Protein AF-A0A843EMY4-F1 (afdb_monomer)

Solvent-accessible surface area (backbone atoms only — not comparable to full-atom values): 9577 Å² total; per-residue (Å²): 132,88,88,88,86,88,85,88,85,87,84,77,90,81,89,80,61,98,86,68,81,65,76,60,93,77,76,73,59,67,58,57,76,65,82,59,94,88,50,102,66,87,53,85,66,68,85,71,78,90,85,83,92,75,88,92,77,81,69,99,80,71,66,97,81,70,63,57,33,25,28,23,69,86,38,33,73,86,82,30,78,23,41,86,92,38,16,14,32,38,68,64,57,45,58,74,76,45,59,74,70,15,36,39,40,35,43,63,38,70,40,77,40,64,70,37,75,74,96,60,53,70,46,81,47,59,38,85,99,42,44,43,82,38,40,84,89,53,97,52,42,72,96

Radius of gyration: 26.84 Å; Cα contacts (8 Å, |Δi|>4): 207; chains: 1; bounding box: 51×47×87 Å

Secondary structure (DSSP, 8-state):
-----------PPPP--TT-----SSSS----EE--TT----EE---------S-S---TTS-TT--EEEE-TT--TTT--SSSSS-BSSHHHHHHTPPTTEEEEE-SEEEE--SB---S-EEEEE-TTTEEEE-TT-S-SB-

Nearest PDB structures (foldseek):
  3vsv-assembly1_C  TM=8.230E-01  e=2.235E-02  Thermoanaerobacterium saccharolyticum JW/SL-YS485
  5olq-assembly3_C  TM=7.218E-01  e=1.425E-01  Bacteroides thetaiotaomicron

pLDDT: mean 70.63, std 26.77, range [25.36, 98.62]

Structure (mmCIF, N/CA/C/O backbone):
data_AF-A0A843EMY4-F1
#
_entry.id   AF-A0A843EMY4-F1
#
loop_
_atom_site.group_PDB
_atom_site.id
_atom_site.type_symbol
_atom_site.label_atom_id
_atom_site.label_alt_id
_atom_site.label_comp_id
_atom_site.label_asym_id
_atom_site.label_entity_id
_atom_site.label_seq_id
_atom_site.pdbx_PDB_ins_code
_atom_site.Cartn_x
_atom_site.Cartn_y
_atom_site.Cartn_z
_atom_site.occupancy
_atom_site.B_iso_or_equiv
_atom_site.auth_seq_id
_atom_site.auth_comp_id
_atom_site.auth_asym_id
_atom_site.auth_atom_id
_atom_site.pdbx_PDB_model_num
ATOM 1 N N . MET A 1 1 ? -4.732 14.729 72.126 1.00 36.22 1 MET A N 1
ATOM 2 C CA . MET A 1 1 ? -4.768 13.474 71.345 1.00 36.22 1 MET A CA 1
ATOM 3 C C . MET A 1 1 ? -5.454 13.811 70.024 1.00 36.22 1 MET A C 1
ATOM 5 O O . MET A 1 1 ? -6.465 14.492 70.095 1.00 36.22 1 MET A O 1
ATOM 9 N N . CYS A 1 2 ? -4.814 13.499 68.887 1.00 36.34 2 CYS A N 1
ATOM 10 C CA . CYS A 1 2 ? -5.079 13.965 67.503 1.00 36.34 2 CYS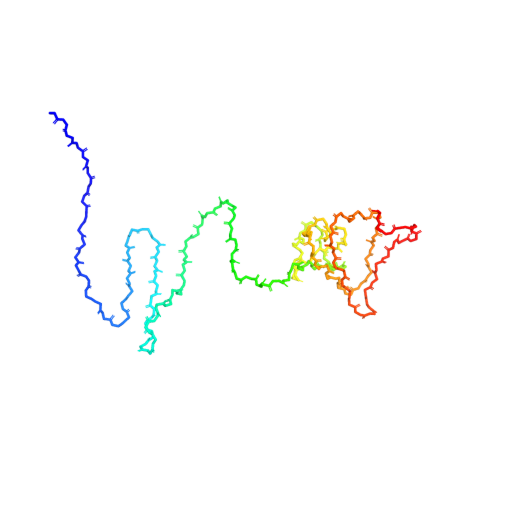 A CA 1
ATOM 11 C C . CYS A 1 2 ? -6.570 13.913 67.076 1.00 36.34 2 CYS A C 1
ATOM 13 O O . CYS A 1 2 ? -7.328 13.141 67.646 1.00 36.34 2 CYS A O 1
ATOM 15 N N . ILE A 1 3 ? -7.058 14.667 66.082 1.00 30.89 3 ILE A N 1
ATOM 16 C CA . ILE A 1 3 ? -6.629 14.673 64.666 1.00 30.89 3 ILE A CA 1
ATOM 17 C C . ILE A 1 3 ? -6.965 16.022 63.990 1.00 30.89 3 ILE A C 1
ATOM 19 O O . ILE A 1 3 ? -7.969 16.654 64.302 1.00 30.89 3 ILE A O 1
ATOM 23 N N . VAL A 1 4 ? -6.103 16.426 63.052 1.00 31.19 4 VAL A N 1
ATOM 24 C CA . VAL A 1 4 ? -6.238 17.553 62.110 1.00 31.19 4 VAL A CA 1
ATOM 25 C C . VAL A 1 4 ? -6.599 16.981 60.728 1.00 31.19 4 VAL A C 1
ATOM 27 O O . VAL A 1 4 ? -6.010 15.963 60.386 1.00 31.19 4 VAL A O 1
ATOM 30 N N . PHE A 1 5 ? -7.484 17.614 59.940 1.00 29.12 5 PHE A N 1
ATOM 31 C CA . PHE A 1 5 ? -7.260 17.927 58.508 1.00 29.12 5 PHE A CA 1
ATOM 32 C C . PHE A 1 5 ? -8.282 18.971 57.979 1.00 29.12 5 PHE A C 1
ATOM 34 O O . PHE A 1 5 ? -9.481 18.879 58.219 1.00 29.12 5 PHE A O 1
ATOM 41 N N . SER A 1 6 ? -7.719 19.989 57.322 1.00 33.41 6 SER A N 1
ATOM 42 C CA . SER A 1 6 ? -8.214 21.135 56.521 1.00 33.41 6 SER A CA 1
ATOM 43 C C . SER A 1 6 ? -9.058 20.738 55.288 1.00 33.41 6 SER A C 1
ATOM 45 O O . SER A 1 6 ? -8.952 19.590 54.886 1.00 33.41 6 SER A O 1
ATOM 47 N N . LEU A 1 7 ? -9.838 21.562 54.560 1.00 25.36 7 LEU A N 1
ATOM 48 C CA . LEU A 1 7 ? -10.038 23.020 54.392 1.00 25.36 7 LEU A CA 1
ATOM 49 C C . LEU A 1 7 ? -11.466 23.270 53.814 1.00 25.36 7 LEU A C 1
ATOM 51 O O . LEU A 1 7 ? -12.099 22.347 53.313 1.00 25.36 7 LEU A O 1
ATOM 55 N N . LEU A 1 8 ? -11.947 24.517 53.917 1.00 38.38 8 LEU A N 1
ATOM 56 C CA . LEU A 1 8 ? -13.274 25.037 53.529 1.00 38.38 8 LEU A CA 1
ATOM 57 C C . LEU A 1 8 ? -13.469 25.196 52.008 1.00 38.38 8 LEU A C 1
ATOM 59 O O . LEU A 1 8 ? -12.548 25.681 51.361 1.00 38.38 8 LEU A O 1
ATOM 63 N N . SER A 1 9 ? -14.704 25.049 51.514 1.00 30.61 9 SER A N 1
ATOM 64 C CA . SER A 1 9 ? -15.365 26.090 50.699 1.00 30.61 9 SER A CA 1
ATOM 65 C C . SER A 1 9 ? -16.861 25.807 50.501 1.00 30.61 9 SER A C 1
ATOM 67 O O . SER A 1 9 ? -17.329 24.673 50.462 1.00 30.61 9 SER A O 1
ATOM 69 N N . SER A 1 10 ? -17.621 26.896 50.495 1.00 27.58 10 SER A N 1
ATOM 70 C CA . SER A 1 10 ? -19.078 26.996 50.463 1.00 27.58 10 SER A CA 1
ATOM 71 C C . SER A 1 10 ? -19.602 26.868 49.032 1.00 27.58 10 SER A C 1
ATOM 73 O O . SER A 1 10 ? -19.035 27.496 48.144 1.00 27.58 10 SER A O 1
ATOM 75 N N . ILE A 1 11 ? -20.739 26.202 48.812 1.00 40.59 11 ILE A N 1
ATOM 76 C CA . ILE A 1 11 ? -21.523 26.391 47.582 1.00 40.59 11 ILE A CA 1
ATOM 77 C C . ILE A 1 11 ? -22.874 27.017 47.964 1.00 40.59 11 ILE A C 1
ATOM 79 O O . ILE A 1 11 ? -23.605 26.478 48.798 1.00 40.59 11 ILE A O 1
ATOM 83 N N . SER A 1 12 ? -23.176 28.207 47.441 1.00 37.66 12 SER A N 1
ATOM 84 C CA . SER A 1 12 ? -24.518 28.800 47.512 1.00 37.66 12 SER A CA 1
ATOM 85 C C . SER A 1 12 ? -25.338 28.282 46.335 1.00 37.66 12 SER A C 1
ATOM 87 O O . SER A 1 12 ? -24.813 28.216 45.227 1.00 37.66 12 SER A O 1
ATOM 89 N N . ALA A 1 13 ? -26.603 27.921 46.560 1.00 39.09 13 ALA A N 1
ATOM 90 C CA . ALA A 1 13 ? -27.503 27.485 45.493 1.00 39.09 13 ALA A CA 1
ATOM 91 C C . ALA A 1 13 ? -27.560 28.527 44.354 1.00 39.09 13 ALA A C 1
ATOM 93 O O . ALA A 1 13 ? -27.699 29.720 44.625 1.00 39.09 13 ALA A O 1
ATOM 94 N N . VAL A 1 14 ? -27.421 28.068 43.107 1.00 41.81 14 VAL A N 1
ATOM 95 C CA . VAL A 1 14 ? -27.474 28.882 41.883 1.00 41.81 14 VAL A CA 1
ATOM 96 C C . VAL A 1 14 ? -28.868 28.708 41.272 1.00 41.81 14 VAL A C 1
ATOM 98 O O . VAL A 1 14 ? -29.244 27.586 40.942 1.00 41.81 14 VAL A O 1
ATOM 101 N N . GLU A 1 15 ? -29.651 29.784 41.168 1.00 42.69 15 GLU A N 1
ATOM 102 C CA . GLU A 1 15 ? -30.867 29.812 40.339 1.00 42.69 15 GLU A CA 1
ATOM 103 C C . GLU A 1 15 ? -30.451 30.131 38.896 1.00 42.69 15 GLU A C 1
ATOM 105 O O . GLU A 1 15 ? -29.740 31.111 38.682 1.00 42.69 15 GLU A O 1
ATOM 110 N N . LEU A 1 16 ? -30.851 29.293 37.933 1.00 44.81 16 LEU A N 1
ATOM 111 C CA . LEU A 1 16 ? -30.508 29.434 36.512 1.00 44.81 16 LEU A CA 1
ATOM 112 C C . LEU A 1 16 ? -31.711 29.970 35.723 1.00 44.81 16 LEU A C 1
ATOM 114 O O . LEU A 1 16 ? -32.844 29.543 35.958 1.00 44.81 16 LEU A O 1
ATOM 118 N N . SER A 1 17 ? -31.452 30.868 34.775 1.00 46.59 17 SER A N 1
ATOM 119 C CA . SER A 1 17 ? -32.367 31.254 33.694 1.00 46.59 17 SER A CA 1
ATOM 120 C C . SER A 1 17 ? -31.852 30.740 32.344 1.00 46.59 17 SER A C 1
ATOM 122 O O . SER A 1 17 ? -30.673 30.399 32.223 1.00 46.59 17 SER A O 1
ATOM 124 N N . ASP A 1 18 ? -32.733 30.647 31.343 1.00 38.97 18 ASP A N 1
ATOM 125 C CA . ASP A 1 18 ? -32.398 30.087 30.028 1.00 38.97 18 ASP A CA 1
ATOM 126 C C . ASP A 1 18 ? -31.160 30.793 29.439 1.00 38.97 18 ASP A C 1
ATOM 128 O O . ASP A 1 18 ? -31.176 32.008 29.229 1.00 38.97 18 ASP A O 1
ATOM 132 N N . ASN A 1 19 ? -30.102 30.012 29.176 1.00 45.69 19 ASN A N 1
ATOM 133 C CA . ASN A 1 19 ? -28.746 30.399 28.734 1.00 45.69 19 ASN A CA 1
ATOM 134 C C . ASN A 1 19 ? -27.679 30.772 29.785 1.00 45.69 19 ASN A C 1
ATOM 136 O O . ASN A 1 19 ? -26.646 31.344 29.419 1.00 45.69 19 ASN A O 1
ATOM 140 N N . ASP A 1 20 ? -27.820 30.397 31.055 1.00 39.91 20 ASP A N 1
ATOM 141 C CA . ASP A 1 20 ? -26.703 30.536 32.001 1.00 39.91 20 ASP A CA 1
ATOM 142 C C . ASP A 1 20 ? -25.578 29.495 31.769 1.00 39.91 20 ASP A C 1
ATOM 144 O O . ASP A 1 20 ? -25.785 28.283 31.820 1.00 39.91 20 ASP A O 1
ATOM 148 N N . ILE A 1 21 ? -24.343 29.976 31.553 1.00 45.41 21 ILE A N 1
ATOM 149 C CA . ILE A 1 21 ? -23.126 29.149 31.440 1.00 45.41 21 ILE A CA 1
ATOM 150 C C . ILE A 1 21 ? -22.607 28.825 32.849 1.00 45.41 21 ILE A C 1
ATOM 152 O O . ILE A 1 21 ? -22.084 29.700 33.543 1.00 45.41 21 ILE A O 1
ATOM 156 N N . ILE A 1 22 ? -22.684 27.557 33.264 1.00 49.50 22 ILE A N 1
ATOM 157 C CA . ILE A 1 22 ? -22.126 27.092 34.543 1.00 49.50 22 ILE A CA 1
ATOM 158 C C . ILE A 1 22 ? -20.602 26.951 34.408 1.00 49.50 22 ILE A C 1
ATOM 160 O O . ILE A 1 22 ? -20.093 25.976 33.861 1.00 49.50 22 ILE A O 1
ATOM 164 N N . GLN A 1 23 ? -19.858 27.928 34.923 1.00 45.69 23 GLN A N 1
ATOM 165 C CA . GLN A 1 23 ? -18.403 27.852 35.086 1.00 45.69 23 GLN A CA 1
ATOM 166 C C . GLN A 1 23 ? -18.105 27.335 36.498 1.00 45.69 23 GLN A C 1
ATOM 168 O O . GLN A 1 23 ? -18.217 28.089 37.466 1.00 45.69 23 GLN A O 1
ATOM 173 N N . ASN A 1 24 ? -17.753 26.056 36.646 1.00 45.25 24 ASN A N 1
ATOM 174 C CA . ASN A 1 24 ? -17.227 25.561 37.917 1.00 45.25 24 ASN A CA 1
ATOM 175 C C . ASN A 1 24 ? -15.720 25.851 37.941 1.00 45.25 24 ASN A C 1
ATOM 177 O O . ASN A 1 24 ? -14.978 25.342 37.108 1.00 45.25 24 ASN A O 1
ATOM 181 N N . ASN A 1 25 ? -15.286 26.736 38.838 1.00 45.91 25 ASN A N 1
ATOM 182 C CA . ASN A 1 25 ? -13.920 27.278 38.865 1.00 45.91 25 ASN A CA 1
ATOM 183 C C . ASN A 1 25 ? -12.852 26.305 39.399 1.00 45.91 25 ASN A C 1
ATOM 185 O O . ASN A 1 25 ? -11.710 26.719 39.580 1.00 45.91 25 ASN A O 1
ATOM 189 N N . ASP A 1 26 ? -13.193 25.035 39.600 1.00 47.50 26 ASP A N 1
ATOM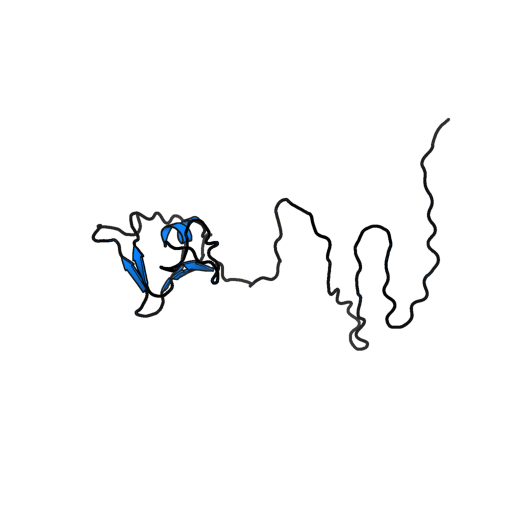 190 C CA . ASP A 1 26 ? -12.249 23.995 39.989 1.00 47.50 26 ASP A CA 1
ATOM 191 C C . ASP A 1 26 ? -12.175 22.967 38.841 1.00 47.50 26 ASP A C 1
ATOM 193 O O . ASP A 1 26 ? -13.084 22.167 38.636 1.00 47.50 26 ASP A O 1
ATOM 197 N N . ASP A 1 27 ? -11.087 23.058 38.068 1.00 40.75 27 ASP A N 1
ATOM 198 C CA . ASP A 1 27 ? -10.639 22.147 37.003 1.00 40.75 27 ASP A CA 1
ATOM 199 C C . ASP A 1 27 ? -11.464 22.100 35.696 1.00 40.75 27 ASP A C 1
ATOM 201 O O . ASP A 1 27 ? -12.168 21.143 35.400 1.00 40.75 27 ASP A O 1
ATOM 205 N N . ASN A 1 28 ? -11.295 23.145 34.873 1.00 46.12 28 ASN A N 1
ATOM 206 C CA . ASN A 1 28 ? -11.315 23.178 33.393 1.00 46.12 28 ASN A CA 1
ATOM 207 C C . ASN A 1 28 ? -12.198 22.163 32.622 1.00 46.12 28 ASN A C 1
ATOM 209 O O . ASN A 1 28 ? -11.763 21.600 31.618 1.00 46.12 28 ASN A O 1
ATOM 213 N N . ILE A 1 29 ? -13.448 21.964 33.037 1.00 42.28 29 ILE A N 1
ATOM 214 C CA . ILE A 1 29 ? -14.479 21.284 32.246 1.00 42.28 29 ILE A CA 1
ATOM 215 C C . ILE A 1 29 ? -15.682 22.225 32.179 1.00 42.28 29 ILE A C 1
ATOM 217 O O . ILE A 1 29 ? -16.542 22.233 33.058 1.00 42.28 29 ILE A O 1
ATOM 221 N N . ILE A 1 30 ? -15.734 23.064 31.146 1.00 42.62 30 ILE A N 1
ATOM 222 C CA . ILE A 1 30 ? -16.943 23.834 30.836 1.00 42.62 30 ILE A CA 1
ATOM 223 C C . ILE A 1 30 ? -17.833 22.930 29.979 1.00 42.62 30 ILE A C 1
ATOM 225 O O . ILE A 1 30 ? -17.585 22.767 28.787 1.00 42.62 30 ILE A O 1
ATOM 229 N N . ASN A 1 31 ? -18.859 22.341 30.595 1.00 46.34 31 ASN A N 1
ATOM 230 C CA . ASN A 1 31 ? -19.956 21.690 29.881 1.00 46.34 31 ASN A CA 1
ATOM 231 C C . ASN A 1 31 ? -20.949 22.774 29.434 1.00 46.34 31 ASN A C 1
ATOM 233 O O . ASN A 1 31 ? -21.525 23.458 30.280 1.00 46.34 31 ASN A O 1
ATOM 237 N N . THR A 1 32 ? -21.188 22.925 28.133 1.00 39.94 32 THR A N 1
ATOM 238 C CA . THR A 1 32 ? -22.390 23.617 27.643 1.00 39.94 32 THR A CA 1
ATOM 239 C C . THR A 1 32 ? -23.481 22.562 27.490 1.00 39.94 32 THR A C 1
ATOM 241 O O . THR A 1 32 ? -23.293 21.586 26.771 1.00 39.94 32 THR A O 1
ATOM 244 N N . ILE A 1 33 ? -24.583 22.713 28.224 1.00 48.62 33 ILE A N 1
ATOM 245 C CA . ILE A 1 33 ? -25.743 21.818 28.155 1.00 48.62 33 ILE A CA 1
ATOM 246 C C . ILE A 1 33 ? -26.839 22.593 27.431 1.00 48.62 33 ILE A C 1
ATOM 248 O O . ILE A 1 33 ? -27.269 23.631 27.929 1.00 48.62 33 ILE A O 1
ATOM 252 N N . GLU A 1 34 ? -27.268 22.107 26.270 1.00 43.22 34 GLU A N 1
ATOM 253 C CA . GLU A 1 34 ? -28.461 22.607 25.585 1.00 43.22 34 GLU A CA 1
ATOM 254 C C . GLU A 1 34 ? -29.627 21.666 25.921 1.00 43.22 34 GLU A C 1
ATOM 256 O O . GLU A 1 34 ? -29.496 20.443 25.836 1.00 43.22 34 GLU A O 1
ATOM 261 N N . LEU A 1 35 ? -30.743 22.228 26.392 1.00 45.16 35 LEU A N 1
ATOM 262 C CA . LEU A 1 35 ? -31.977 21.491 26.654 1.00 45.16 35 LEU A CA 1
ATOM 263 C C . LEU A 1 35 ? -32.916 21.735 25.471 1.00 45.16 35 LEU A C 1
ATOM 265 O O . LEU A 1 35 ? -33.497 22.813 25.369 1.00 45.16 35 LEU A O 1
ATOM 269 N N . ASP A 1 36 ? -33.070 20.752 24.585 1.00 44.09 36 ASP A N 1
ATOM 270 C CA . ASP A 1 36 ? -34.128 20.798 23.573 1.00 44.09 36 ASP A CA 1
ATOM 271 C C . ASP A 1 36 ? -35.470 20.502 24.260 1.00 44.09 36 ASP A C 1
ATOM 273 O O . ASP A 1 36 ? -35.696 19.402 24.767 1.00 44.09 36 ASP A O 1
ATOM 277 N N . GLU A 1 37 ? -36.378 21.484 24.284 1.00 47.66 37 GLU A N 1
ATOM 278 C CA . GLU A 1 37 ? -37.658 21.420 25.018 1.00 47.66 37 GLU A CA 1
ATOM 279 C C . GLU A 1 37 ? -38.578 20.248 24.604 1.00 47.66 37 GLU A C 1
ATOM 281 O O . GLU A 1 37 ? -39.543 19.945 25.308 1.00 47.66 37 GLU A O 1
ATOM 286 N N . GLU A 1 38 ? -38.301 19.564 23.489 1.00 44.81 38 GLU A N 1
ATOM 287 C CA . GLU A 1 38 ? -39.129 18.463 22.977 1.00 44.81 38 GLU A CA 1
ATOM 288 C C . GLU A 1 38 ? -38.616 17.049 23.306 1.00 44.81 38 GLU A C 1
ATOM 290 O O . GLU A 1 38 ? -39.322 16.076 23.027 1.00 44.81 38 GLU A O 1
ATOM 295 N N . ASN A 1 39 ? -37.433 16.885 23.905 1.00 43.66 39 ASN A N 1
ATOM 296 C CA . ASN A 1 39 ? -36.860 15.557 24.129 1.00 43.66 39 ASN A CA 1
ATOM 297 C C . ASN A 1 39 ? -36.151 15.501 25.497 1.00 43.66 39 ASN A C 1
ATOM 299 O O . ASN A 1 39 ? -35.158 16.179 25.728 1.00 43.66 39 ASN A O 1
ATOM 303 N N . GLU A 1 40 ? -36.674 14.708 26.443 1.00 43.91 40 GLU A N 1
ATOM 304 C CA . GLU A 1 40 ? -36.194 14.624 27.844 1.00 43.91 40 GLU A CA 1
ATOM 305 C C . GLU A 1 40 ? -34.789 13.984 28.007 1.00 43.91 40 GLU A C 1
ATOM 307 O O . GLU A 1 40 ? -34.430 13.482 29.076 1.00 43.91 40 GLU A O 1
ATOM 312 N N . ASN A 1 41 ? -33.973 13.944 26.957 1.00 44.59 41 ASN A N 1
ATOM 313 C CA . ASN A 1 41 ? -32.650 13.337 26.935 1.00 44.59 41 ASN A CA 1
ATOM 314 C C . ASN A 1 41 ? -31.549 14.409 26.885 1.00 44.59 41 ASN A C 1
ATOM 316 O O . ASN A 1 41 ? -31.426 15.151 25.922 1.00 44.59 41 ASN A O 1
ATOM 320 N N . MET A 1 42 ? -30.696 14.435 27.914 1.00 45.97 42 MET A N 1
ATOM 321 C CA . MET A 1 42 ? -29.480 15.257 27.929 1.00 45.97 42 MET A CA 1
ATOM 322 C C . MET A 1 42 ? -28.514 14.810 26.823 1.00 45.97 42 MET A C 1
ATOM 324 O O . MET A 1 42 ? -28.015 13.681 26.864 1.00 45.97 42 MET A O 1
ATOM 328 N N . GLU A 1 43 ? -28.192 15.706 25.891 1.00 45.44 43 GLU A N 1
ATOM 329 C CA . GLU A 1 43 ? -27.078 15.543 24.958 1.00 45.44 43 GLU A CA 1
ATOM 330 C C . GLU A 1 43 ? -25.869 16.343 25.462 1.00 45.44 43 GLU A C 1
ATOM 332 O O . GLU A 1 43 ? -25.941 17.548 25.690 1.00 45.44 43 GLU A O 1
ATOM 337 N N . ILE A 1 44 ? -24.742 15.662 25.685 1.00 48.31 44 ILE A N 1
ATOM 338 C CA . ILE A 1 44 ? -23.481 16.313 26.05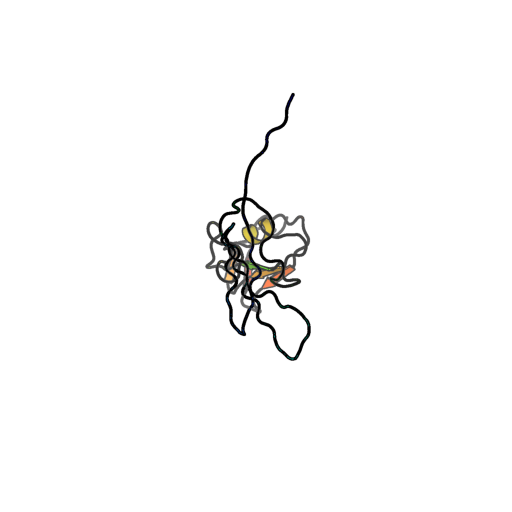4 1.00 48.31 44 ILE A CA 1
ATOM 339 C C . ILE A 1 44 ? -22.729 16.615 24.762 1.00 48.31 44 ILE A C 1
ATOM 341 O O . ILE A 1 44 ? -22.181 15.706 24.137 1.00 48.31 44 ILE A O 1
ATOM 345 N N . ILE A 1 45 ? -22.674 17.889 24.378 1.00 52.69 45 ILE A N 1
ATOM 346 C CA . ILE A 1 45 ? -21.950 18.346 23.193 1.00 52.69 45 ILE A CA 1
ATOM 347 C C . ILE A 1 45 ? -20.707 19.110 23.674 1.00 52.69 45 ILE A C 1
ATOM 349 O O . ILE A 1 45 ? -20.792 20.276 24.038 1.00 52.69 45 ILE A O 1
ATOM 353 N N . SER A 1 46 ? -19.548 18.434 23.653 1.00 44.25 46 SER A N 1
ATOM 354 C CA . SER A 1 46 ? -18.172 18.946 23.869 1.00 44.25 46 SER A CA 1
ATOM 355 C C . SER A 1 46 ? -17.522 18.732 25.253 1.00 44.25 46 SER A C 1
ATOM 357 O O . SER A 1 46 ? -18.030 19.152 26.286 1.00 44.25 46 SER A O 1
ATOM 359 N N . MET A 1 47 ? -16.312 18.152 25.232 1.00 39.12 47 MET A N 1
ATOM 360 C CA . MET A 1 47 ? -15.325 18.103 26.322 1.00 39.12 47 MET A CA 1
ATOM 361 C C . MET A 1 47 ? -13.960 18.527 25.752 1.00 39.12 47 MET A C 1
ATOM 363 O O . MET A 1 47 ? -13.485 17.890 24.816 1.00 39.12 47 MET A O 1
ATOM 367 N N . ASN A 1 48 ? -13.306 19.545 26.323 1.00 46.72 48 ASN A N 1
ATOM 368 C CA . ASN A 1 48 ? -11.913 19.894 26.007 1.00 46.72 48 ASN A CA 1
ATOM 369 C C . ASN A 1 48 ? -11.095 20.056 27.297 1.00 46.72 48 ASN A C 1
ATOM 371 O O . ASN A 1 48 ? -11.409 20.937 28.089 1.00 46.72 48 ASN A O 1
ATOM 375 N N . SER A 1 49 ? -9.988 19.315 27.439 1.00 45.72 49 SER A N 1
ATOM 376 C CA . SER A 1 49 ? -8.766 19.836 28.077 1.00 45.72 49 SER A CA 1
ATOM 377 C C . SER A 1 49 ? -7.534 19.008 27.676 1.00 45.72 49 SER A C 1
ATOM 379 O O . SER A 1 49 ? -7.430 17.823 27.989 1.00 45.72 49 SER A O 1
ATOM 381 N N . GLU A 1 50 ? -6.620 19.651 26.957 1.00 51.44 50 GLU A N 1
ATOM 382 C CA . GLU A 1 50 ? -5.402 19.124 26.333 1.00 51.44 50 GLU A CA 1
ATOM 383 C C . GLU A 1 50 ? -4.325 18.683 27.364 1.00 51.44 50 GLU A C 1
ATOM 385 O O . GLU A 1 50 ? -4.188 19.313 28.409 1.00 51.44 50 GLU A O 1
ATOM 390 N N . ASN A 1 51 ? -3.513 17.663 27.015 1.00 42.59 51 ASN A N 1
ATOM 391 C CA . ASN A 1 51 ? -2.382 17.027 27.748 1.00 42.59 51 ASN A CA 1
ATOM 392 C C . ASN A 1 51 ? -2.642 15.769 28.612 1.00 42.59 51 ASN A C 1
ATOM 394 O O . ASN A 1 51 ? -2.237 15.703 29.772 1.00 42.59 51 ASN A O 1
ATOM 398 N N . ALA A 1 52 ? -3.130 14.694 27.987 1.00 35.72 52 ALA A N 1
ATOM 399 C CA . ALA A 1 52 ? -2.712 13.330 28.332 1.00 35.72 52 ALA A CA 1
ATOM 400 C C . ALA A 1 52 ? -1.819 12.786 27.201 1.00 35.72 52 ALA A C 1
ATOM 402 O O . ALA A 1 52 ? -2.289 12.136 26.272 1.00 35.72 52 ALA A O 1
ATOM 403 N N . LEU A 1 53 ? -0.524 13.112 27.232 1.00 40.91 53 LEU A N 1
ATOM 404 C CA . LEU A 1 53 ? 0.473 12.372 26.458 1.00 40.91 53 LEU A CA 1
ATOM 405 C C . LEU A 1 53 ? 0.766 11.076 27.217 1.00 40.91 53 LEU A C 1
ATOM 407 O O . LEU A 1 53 ? 1.541 11.101 28.165 1.00 40.91 53 LEU A O 1
ATOM 411 N N . GLU A 1 54 ? 0.075 10.000 26.844 1.00 37.88 54 GLU A N 1
ATOM 412 C CA . GLU A 1 54 ? 0.611 8.649 26.598 1.00 37.88 54 GLU A CA 1
ATOM 413 C C . GLU A 1 54 ? -0.557 7.650 26.453 1.00 37.88 54 GLU A C 1
ATOM 415 O O . GLU A 1 54 ? -1.270 7.360 27.404 1.00 37.88 54 GLU A O 1
ATOM 420 N N . GLU A 1 55 ? -0.721 7.175 25.213 1.00 45.41 55 GLU A N 1
ATOM 421 C CA . GLU A 1 55 ? -1.381 5.946 24.744 1.00 45.41 55 GLU A CA 1
ATOM 422 C C . GLU A 1 55 ? -2.804 5.562 25.226 1.00 45.41 55 GLU A C 1
ATOM 424 O O . GLU A 1 55 ? -3.096 5.339 26.395 1.00 45.41 55 GLU A O 1
ATOM 429 N N . SER A 1 56 ? -3.640 5.265 24.222 1.00 39.62 56 SER A N 1
ATOM 430 C CA . SER A 1 56 ? -4.946 4.585 24.263 1.00 39.62 56 SER A CA 1
ATOM 431 C C . SER A 1 56 ? -6.194 5.471 24.366 1.00 39.62 56 SER A C 1
ATOM 433 O O . SER A 1 56 ? -6.667 5.842 25.435 1.00 39.62 56 SER A O 1
ATOM 435 N N . SER A 1 57 ? -6.790 5.687 23.189 1.00 38.75 57 SER A N 1
ATOM 436 C CA . SER A 1 57 ? -8.235 5.782 22.893 1.00 38.75 57 SER A CA 1
ATOM 437 C C . SER A 1 57 ? -8.544 6.993 22.016 1.00 38.75 57 SER A C 1
ATOM 439 O O . SER A 1 57 ? -9.348 7.854 22.364 1.00 38.75 57 SER A O 1
ATOM 441 N N . GLU A 1 58 ? -7.900 7.056 20.848 1.00 41.06 58 GLU A N 1
ATOM 442 C CA . GLU A 1 58 ? -8.387 7.884 19.750 1.00 41.06 58 GLU A CA 1
ATOM 443 C C . GLU A 1 58 ? -9.854 7.525 19.463 1.00 41.06 58 GLU A C 1
ATOM 445 O O . GLU A 1 58 ? -10.174 6.367 19.209 1.00 41.06 58 GLU A O 1
ATOM 450 N N . ASN A 1 59 ? -10.737 8.522 19.533 1.00 39.47 59 ASN A N 1
ATOM 451 C CA . ASN A 1 59 ? -12.004 8.608 18.802 1.00 39.47 59 ASN A CA 1
ATOM 452 C C . ASN A 1 59 ? -12.713 7.274 18.511 1.00 39.47 59 ASN A C 1
ATOM 454 O O . ASN A 1 59 ? -12.641 6.740 17.404 1.00 39.47 59 ASN A O 1
ATOM 458 N N . GLN A 1 60 ? -13.508 6.795 19.468 1.00 43.19 60 GLN A N 1
ATOM 459 C CA . GLN A 1 60 ? -14.358 5.604 19.327 1.00 43.19 60 GLN A CA 1
ATOM 460 C C . GLN A 1 60 ? -15.554 5.776 18.360 1.00 43.19 60 GLN A C 1
ATOM 462 O O . GLN A 1 60 ? -16.562 5.098 18.521 1.00 43.19 60 GLN A O 1
ATOM 467 N N . LEU A 1 61 ? -15.450 6.648 17.349 1.00 45.22 61 LEU A N 1
ATOM 468 C CA . LEU A 1 61 ? -16.393 6.801 16.233 1.00 45.22 61 LEU A CA 1
ATOM 469 C C . LEU A 1 61 ? -15.674 7.340 14.972 1.00 45.22 61 LEU A C 1
ATOM 471 O O . LEU A 1 61 ? -16.043 8.375 14.424 1.00 45.22 61 LEU A O 1
ATOM 475 N N . LYS A 1 62 ? -14.634 6.652 14.491 1.00 44.78 62 LYS A N 1
ATOM 476 C CA . LYS A 1 62 ? -14.194 6.758 13.088 1.00 44.78 62 LYS A CA 1
ATOM 477 C C . LYS A 1 62 ? -14.368 5.394 12.438 1.00 44.78 62 LYS A C 1
ATOM 479 O O . LYS A 1 62 ? -13.546 4.508 12.612 1.00 44.78 62 LYS A O 1
ATOM 484 N N . ASP A 1 63 ? -15.498 5.260 11.755 1.00 40.66 63 ASP A N 1
ATOM 485 C CA . ASP A 1 63 ? -15.844 4.182 10.836 1.00 40.66 63 ASP A CA 1
ATOM 486 C C . ASP A 1 63 ? -15.758 2.768 11.414 1.00 40.66 63 ASP A C 1
ATOM 488 O O . ASP A 1 63 ? -14.728 2.096 11.406 1.00 40.66 63 ASP A O 1
ATOM 492 N N . ALA A 1 64 ? -16.914 2.248 11.819 1.00 42.00 64 ALA A N 1
ATOM 493 C CA . ALA A 1 64 ? -17.110 0.813 11.855 1.00 42.00 64 ALA A CA 1
ATOM 494 C C . ALA A 1 64 ? -16.742 0.214 10.478 1.00 42.00 64 ALA A C 1
ATOM 496 O O . ALA A 1 64 ? -17.540 0.227 9.544 1.00 42.00 64 ALA A O 1
ATOM 497 N N . ASN A 1 65 ? -15.541 -0.363 10.405 1.00 48.38 65 ASN A N 1
ATOM 498 C CA . ASN A 1 65 ? -15.065 -1.316 9.402 1.00 48.38 65 ASN A CA 1
ATOM 499 C C . ASN A 1 65 ? -14.571 -0.788 8.051 1.00 48.38 65 ASN A C 1
ATOM 501 O O . ASN A 1 65 ? -14.983 -1.317 7.020 1.00 48.38 65 ASN A O 1
ATOM 505 N N . THR A 1 66 ? -13.551 0.068 8.022 1.00 58.12 66 THR A N 1
ATOM 506 C CA . THR A 1 66 ? -12.556 -0.092 6.948 1.00 58.12 66 THR A CA 1
ATOM 507 C C . THR A 1 66 ? -11.144 0.037 7.500 1.00 58.12 66 THR A C 1
ATOM 509 O O . THR A 1 66 ? -10.595 1.129 7.601 1.00 58.12 66 THR A O 1
ATOM 512 N N . ASN A 1 67 ? -10.546 -1.101 7.851 1.00 85.56 67 ASN A N 1
ATOM 513 C CA . ASN A 1 67 ? -9.122 -1.257 8.152 1.00 85.56 67 ASN A CA 1
ATOM 514 C C . ASN A 1 67 ? -8.304 -1.109 6.846 1.00 85.56 67 ASN A C 1
ATOM 516 O O . ASN A 1 67 ? -7.630 -2.041 6.404 1.00 85.56 67 ASN A O 1
ATOM 520 N N . THR A 1 68 ? -8.489 0.025 6.166 1.00 95.56 68 THR A N 1
ATOM 521 C CA . THR A 1 68 ? -7.979 0.304 4.825 1.00 95.56 68 THR A CA 1
ATOM 522 C C . THR A 1 68 ? -6.731 1.162 4.915 1.00 95.56 68 THR A C 1
ATOM 524 O O . THR A 1 68 ? -6.769 2.258 5.464 1.00 95.56 68 THR A O 1
ATOM 527 N N . ILE A 1 69 ? -5.650 0.680 4.315 1.00 97.50 69 ILE A N 1
ATOM 528 C CA . ILE A 1 69 ? -4.386 1.392 4.161 1.00 97.50 69 ILE A CA 1
ATOM 529 C C . ILE A 1 69 ? -4.243 1.810 2.699 1.00 97.50 69 ILE A C 1
ATOM 531 O O . ILE A 1 69 ? -4.409 0.995 1.789 1.00 97.50 69 ILE A O 1
ATOM 535 N N . TYR A 1 70 ? -3.925 3.077 2.472 1.00 98.19 70 TYR A N 1
ATOM 536 C CA . TYR A 1 70 ? -3.760 3.667 1.152 1.00 98.19 70 TYR A CA 1
ATOM 537 C C . TYR A 1 70 ? -2.285 3.685 0.748 1.00 98.19 70 TYR A C 1
ATOM 539 O O . TYR A 1 70 ? -1.406 4.081 1.516 1.00 98.19 70 TYR A O 1
ATOM 547 N N . ILE A 1 71 ? -2.025 3.265 -0.488 1.00 98.56 71 ILE A N 1
ATOM 548 C CA . ILE A 1 71 ? -0.695 3.190 -1.089 1.00 98.56 71 ILE A CA 1
ATOM 549 C C . ILE A 1 71 ? -0.736 3.922 -2.434 1.00 98.56 71 ILE A C 1
ATOM 551 O O . ILE A 1 71 ? -1.645 3.713 -3.242 1.00 98.56 71 ILE A O 1
ATOM 555 N N . SER A 1 72 ? 0.246 4.784 -2.696 1.00 98.38 72 SER A N 1
ATOM 556 C CA . SER A 1 72 ? 0.341 5.551 -3.939 1.00 98.38 72 SER A CA 1
ATOM 557 C C . SER A 1 72 ? 1.764 5.626 -4.466 1.00 98.38 72 SER A C 1
ATOM 559 O O . SER A 1 72 ? 2.697 5.827 -3.700 1.00 98.38 72 SER A O 1
ATOM 561 N N . ALA A 1 73 ? 1.946 5.563 -5.789 1.00 96.69 73 ALA A N 1
ATOM 562 C CA . ALA A 1 73 ? 3.270 5.698 -6.407 1.00 96.69 73 ALA A CA 1
ATOM 563 C C . ALA A 1 73 ? 3.946 7.055 -6.094 1.00 96.69 73 ALA A C 1
ATOM 565 O O . ALA A 1 73 ? 5.172 7.175 -6.151 1.00 96.69 73 ALA A O 1
ATOM 566 N N . SER A 1 74 ? 3.147 8.070 -5.742 1.00 96.88 74 SER A N 1
ATOM 567 C CA . SER A 1 74 ? 3.585 9.399 -5.294 1.00 96.88 74 SER A CA 1
ATOM 568 C C . SER A 1 74 ? 3.616 9.576 -3.769 1.00 96.88 74 SER A C 1
ATOM 570 O O . SER A 1 74 ? 3.839 10.695 -3.316 1.00 96.88 74 SER A O 1
ATOM 572 N N . GLY A 1 75 ? 3.308 8.531 -2.997 1.00 97.62 75 GLY A N 1
ATOM 573 C CA . GLY A 1 75 ? 3.334 8.555 -1.534 1.00 97.62 75 GLY A CA 1
ATOM 574 C C . GLY A 1 75 ? 4.754 8.552 -0.971 1.00 97.62 75 GLY A C 1
ATOM 575 O O . GLY A 1 75 ? 5.739 8.637 -1.716 1.00 97.62 75 GLY A O 1
ATOM 576 N N . ASP A 1 76 ? 4.857 8.404 0.347 1.00 98.06 76 ASP A N 1
ATOM 577 C CA . ASP A 1 76 ? 6.132 8.387 1.065 1.00 98.06 76 ASP A CA 1
ATOM 578 C C . ASP A 1 76 ? 6.129 7.289 2.142 1.00 98.06 76 ASP A C 1
ATOM 580 O O . ASP A 1 76 ? 5.183 7.175 2.912 1.00 98.06 76 ASP A O 1
ATOM 584 N N . ASP A 1 77 ? 7.165 6.449 2.194 1.00 98.06 77 ASP A N 1
ATOM 585 C CA . ASP A 1 77 ? 7.253 5.377 3.201 1.00 98.06 77 ASP A CA 1
ATOM 586 C C . ASP A 1 77 ? 7.824 5.859 4.543 1.00 98.06 77 ASP A C 1
ATOM 588 O O . ASP A 1 77 ? 7.681 5.171 5.551 1.00 98.06 77 ASP A O 1
ATOM 592 N N . LEU A 1 78 ? 8.486 7.019 4.563 1.00 97.62 78 LEU A N 1
ATOM 593 C CA . LEU A 1 78 ? 9.053 7.626 5.763 1.00 97.62 78 LEU A CA 1
A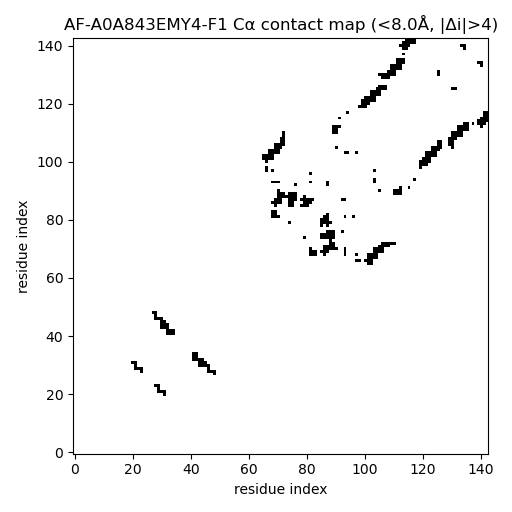TOM 594 C C . LEU A 1 78 ? 8.054 8.563 6.442 1.00 97.62 78 LEU A C 1
ATOM 596 O O . LEU A 1 78 ? 7.981 8.575 7.668 1.00 97.62 78 LEU A O 1
ATOM 600 N N . THR A 1 79 ? 7.328 9.369 5.664 1.00 96.56 79 THR A N 1
ATOM 601 C CA . THR A 1 79 ? 6.381 10.356 6.211 1.00 96.56 79 THR A CA 1
ATOM 602 C C . THR A 1 79 ? 4.916 9.994 6.007 1.00 96.56 79 THR A C 1
ATOM 604 O O . THR A 1 79 ? 4.074 10.636 6.629 1.00 96.56 79 THR A O 1
ATOM 607 N N . GLY A 1 80 ? 4.599 9.014 5.156 1.00 95.12 80 GLY A N 1
ATOM 608 C CA . GLY A 1 80 ? 3.240 8.501 4.986 1.00 95.12 80 GLY A CA 1
ATOM 609 C C . GLY A 1 80 ? 2.727 7.819 6.251 1.00 95.12 80 GLY A C 1
ATOM 610 O O . GLY A 1 80 ? 3.486 7.167 6.965 1.00 95.12 80 GLY A O 1
ATOM 611 N N . ASP A 1 81 ? 1.432 7.950 6.515 1.00 94.56 81 ASP A N 1
ATOM 612 C CA . ASP A 1 81 ? 0.735 7.281 7.624 1.00 94.56 81 ASP A CA 1
ATOM 613 C C . ASP A 1 81 ? -0.274 6.228 7.133 1.00 94.56 81 ASP A C 1
ATOM 615 O O . ASP A 1 81 ? -0.962 5.593 7.929 1.00 94.56 81 ASP A O 1
ATOM 619 N N . GLY A 1 82 ? -0.360 6.022 5.815 1.00 95.06 82 GLY A N 1
ATOM 620 C CA . GLY A 1 82 ? -1.273 5.055 5.212 1.00 95.06 82 GLY A CA 1
ATOM 621 C C . GLY A 1 82 ? -2.716 5.546 5.116 1.00 95.06 82 GLY A C 1
ATOM 622 O O . GLY A 1 82 ? -3.577 4.793 4.659 1.00 95.06 82 GLY A O 1
ATOM 623 N N . SER A 1 83 ? -3.003 6.794 5.491 1.00 95.56 83 SER A N 1
ATOM 624 C CA . SER A 1 83 ? -4.276 7.447 5.199 1.00 95.56 83 SER A CA 1
ATOM 625 C C . SER A 1 83 ? -4.379 7.832 3.723 1.00 95.56 83 SER A C 1
ATOM 627 O O . SER A 1 83 ? -3.402 7.858 2.974 1.00 95.56 83 SER A O 1
ATOM 629 N N . LYS A 1 84 ? -5.593 8.172 3.286 1.00 94.62 84 LYS A N 1
ATOM 630 C CA . LYS A 1 84 ? -5.846 8.621 1.913 1.00 94.62 84 LYS A CA 1
ATOM 631 C C . LYS A 1 84 ? -5.085 9.902 1.553 1.00 94.62 84 LYS A C 1
ATOM 633 O O . LYS A 1 84 ? -4.676 10.048 0.402 1.00 94.62 84 LYS A O 1
ATOM 638 N N . ASP A 1 85 ? -4.923 10.805 2.519 1.00 93.25 85 ASP A N 1
ATOM 639 C CA . ASP A 1 85 ? -4.275 12.105 2.319 1.00 93.25 85 ASP A CA 1
ATOM 640 C C . ASP A 1 85 ? -2.747 12.001 2.403 1.00 93.25 85 ASP A C 1
ATOM 642 O O . ASP A 1 85 ? -2.041 12.791 1.775 1.00 93.25 85 ASP A O 1
ATOM 646 N N . ASN A 1 86 ? -2.237 11.000 3.126 1.00 95.44 86 ASN A N 1
ATOM 647 C CA . ASN A 1 86 ? -0.811 10.767 3.321 1.00 95.44 86 ASN A CA 1
ATOM 648 C C . ASN A 1 86 ? -0.452 9.270 3.147 1.00 95.44 86 ASN A C 1
ATOM 650 O O .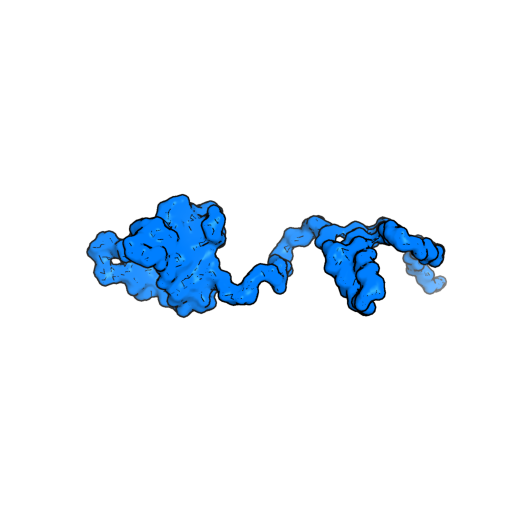 ASN A 1 86 ? -0.084 8.582 4.105 1.00 95.44 86 ASN A O 1
ATOM 654 N N . PRO A 1 87 ? -0.588 8.733 1.918 1.00 98.38 87 PRO A N 1
ATOM 655 C CA . PRO A 1 87 ? -0.438 7.308 1.653 1.00 98.38 87 PRO A CA 1
ATOM 656 C C . PRO A 1 87 ? 1.020 6.855 1.747 1.00 98.38 87 PRO A C 1
ATOM 658 O O . PRO A 1 87 ? 1.949 7.609 1.439 1.00 98.38 87 PRO A O 1
ATOM 661 N N . TYR A 1 88 ? 1.214 5.573 2.051 1.00 98.62 88 TYR A N 1
ATOM 662 C CA . TYR A 1 88 ? 2.517 4.937 1.870 1.00 98.62 88 TYR A CA 1
ATOM 663 C C . TYR A 1 88 ? 2.901 4.890 0.391 1.00 98.62 88 TYR A C 1
ATOM 665 O O . TYR A 1 88 ? 2.046 4.926 -0.501 1.00 98.62 88 TYR A O 1
ATOM 673 N N . LYS A 1 89 ? 4.198 4.776 0.108 1.00 98.25 89 LYS A N 1
ATOM 674 C CA . LYS A 1 89 ? 4.703 4.673 -1.260 1.00 98.25 89 LYS A CA 1
ATOM 675 C C . LYS A 1 89 ? 4.676 3.243 -1.780 1.00 98.25 89 LYS A C 1
ATOM 677 O O . LYS A 1 89 ? 4.328 3.008 -2.938 1.00 98.25 89 LYS A O 1
ATOM 682 N N . THR A 1 90 ? 5.077 2.286 -0.949 1.00 97.75 90 THR A N 1
ATOM 683 C CA . THR A 1 90 ? 5.289 0.900 -1.373 1.00 97.75 90 THR A CA 1
ATOM 684 C C . THR A 1 90 ? 4.246 -0.058 -0.815 1.00 97.75 90 THR A C 1
ATOM 686 O O . THR A 1 90 ? 3.707 0.103 0.280 1.00 97.75 90 THR A O 1
ATOM 689 N N . VAL A 1 91 ? 3.998 -1.131 -1.574 1.00 97.31 91 VAL A N 1
ATOM 690 C CA . VAL A 1 91 ? 3.113 -2.228 -1.149 1.00 97.31 91 VAL A CA 1
ATOM 691 C C . VAL A 1 91 ? 3.649 -2.906 0.111 1.00 97.31 91 VAL A C 1
ATOM 693 O O . VAL A 1 91 ? 2.875 -3.278 0.988 1.00 97.31 91 VAL A O 1
ATOM 696 N N . LYS A 1 92 ? 4.977 -3.020 0.231 1.00 96.62 92 LYS A N 1
ATOM 697 C CA . LYS A 1 92 ? 5.633 -3.590 1.409 1.00 96.62 92 LYS A CA 1
ATOM 698 C C . LYS A 1 92 ? 5.331 -2.774 2.669 1.00 96.62 92 LYS A C 1
ATOM 700 O O . LYS A 1 92 ? 4.896 -3.363 3.654 1.00 96.62 92 LYS A O 1
ATOM 705 N N . GLN A 1 93 ? 5.492 -1.451 2.615 1.00 97.19 93 GLN A N 1
ATOM 706 C CA . GLN A 1 93 ? 5.207 -0.581 3.755 1.00 97.19 93 GLN A CA 1
ATOM 707 C C . GLN A 1 93 ? 3.739 -0.693 4.191 1.00 97.19 93 GLN A C 1
ATOM 709 O O . GLN A 1 93 ? 3.453 -0.819 5.381 1.00 97.19 93 GLN A O 1
ATOM 714 N N . GLY A 1 94 ? 2.806 -0.740 3.233 1.00 96.69 94 GLY A N 1
ATOM 715 C CA . GLY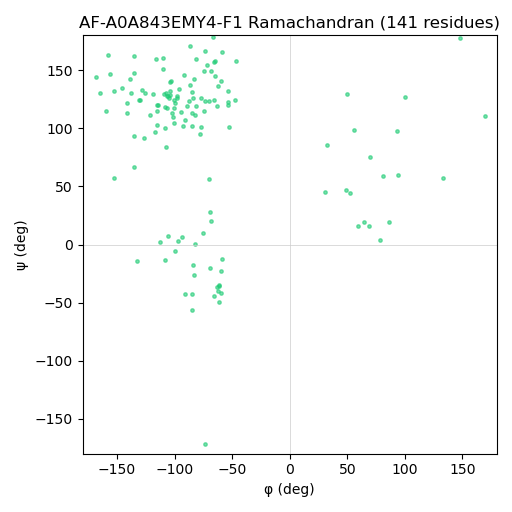 A 1 94 ? 1.391 -0.954 3.540 1.00 96.69 94 GLY A CA 1
ATOM 716 C C . GLY A 1 94 ? 1.109 -2.304 4.211 1.00 96.69 94 GLY A C 1
ATOM 717 O O . GLY A 1 94 ? 0.335 -2.364 5.160 1.00 96.69 94 GLY A O 1
ATOM 718 N N . ILE A 1 95 ? 1.768 -3.385 3.782 1.00 96.50 95 ILE A N 1
ATOM 719 C CA . ILE A 1 95 ? 1.634 -4.718 4.400 1.00 96.50 95 ILE A CA 1
ATOM 720 C C . ILE A 1 95 ? 2.183 -4.731 5.833 1.00 96.50 95 ILE A C 1
ATOM 722 O O . ILE A 1 95 ? 1.538 -5.275 6.738 1.00 96.50 95 ILE A O 1
ATOM 726 N N . GLU A 1 96 ? 3.350 -4.131 6.057 1.00 96.06 96 GLU A N 1
ATOM 727 C CA . GLU A 1 96 ? 3.998 -4.091 7.374 1.00 96.06 96 GLU A CA 1
ATOM 728 C C . GLU A 1 96 ? 3.154 -3.324 8.403 1.00 96.06 96 GLU A C 1
ATOM 730 O O . GLU A 1 96 ? 3.037 -3.781 9.538 1.00 96.06 96 GLU A O 1
ATOM 735 N N . ASN A 1 97 ? 2.472 -2.252 7.983 1.00 95.31 97 ASN A N 1
ATOM 736 C CA . ASN A 1 97 ? 1.607 -1.424 8.839 1.00 95.31 97 ASN A CA 1
ATOM 737 C C . ASN A 1 97 ? 0.124 -1.833 8.815 1.00 95.31 97 ASN A C 1
ATOM 739 O O . ASN A 1 97 ? -0.725 -1.153 9.386 1.00 95.31 97 ASN A O 1
ATOM 743 N N . SER A 1 98 ? -0.207 -2.945 8.158 1.00 94.50 98 SER A N 1
ATOM 744 C CA . SER A 1 98 ? -1.572 -3.471 8.127 1.00 94.50 98 SER A CA 1
ATOM 745 C C . SER A 1 98 ? -1.833 -4.475 9.247 1.00 94.50 98 SER A C 1
ATOM 747 O O . SER A 1 98 ? -0.969 -5.277 9.621 1.00 94.50 98 SER A O 1
ATOM 749 N N . ASN A 1 99 ? -3.066 -4.477 9.744 1.00 93.31 99 ASN A N 1
ATOM 750 C CA . ASN A 1 99 ? -3.561 -5.498 10.656 1.00 93.31 99 ASN A CA 1
ATOM 751 C C . ASN A 1 99 ? -4.118 -6.697 9.870 1.00 93.31 99 ASN A C 1
ATOM 753 O O . ASN A 1 99 ? -4.283 -6.667 8.650 1.00 93.31 99 ASN A O 1
ATOM 757 N N . ASN A 1 100 ? -4.429 -7.786 10.572 1.00 92.88 100 ASN A N 1
ATOM 758 C CA . ASN A 1 100 ? -5.132 -8.902 9.946 1.00 92.88 100 ASN A CA 1
ATOM 759 C C . ASN A 1 100 ? -6.493 -8.435 9.395 1.00 92.88 100 ASN A C 1
ATOM 761 O O . ASN A 1 100 ? -7.186 -7.640 10.026 1.00 92.88 100 ASN A O 1
ATOM 765 N N . GLN A 1 101 ? -6.871 -8.949 8.227 1.00 93.31 101 GLN A N 1
ATOM 766 C CA . GLN A 1 101 ? -8.087 -8.603 7.483 1.00 93.31 101 GLN A CA 1
ATOM 767 C C . GLN A 1 101 ? -8.143 -7.141 6.993 1.00 93.31 101 GLN A C 1
ATOM 769 O O . GLN A 1 101 ? -9.222 -6.653 6.662 1.00 93.31 101 GLN A O 1
ATOM 774 N N . SER A 1 102 ? -7.004 -6.441 6.916 1.00 95.38 102 SER A N 1
ATOM 775 C CA . SER A 1 102 ? -6.924 -5.116 6.286 1.00 95.38 102 SER A CA 1
ATOM 776 C C . SER A 1 102 ? -7.193 -5.161 4.779 1.00 95.38 102 SER A C 1
ATOM 778 O O . SER A 1 102 ? -6.966 -6.173 4.104 1.00 95.38 102 SER A O 1
ATOM 780 N N . ILE A 1 103 ? -7.604 -4.012 4.248 1.00 96.94 103 ILE A N 1
ATOM 781 C CA . ILE A 1 103 ? -7.654 -3.727 2.814 1.00 96.94 103 ILE A CA 1
ATOM 782 C C . ILE A 1 103 ? -6.469 -2.818 2.474 1.00 96.94 103 ILE A C 1
ATOM 784 O O . ILE A 1 103 ? -6.266 -1.790 3.107 1.00 96.94 103 ILE A O 1
ATOM 788 N N . LEU A 1 104 ? -5.678 -3.174 1.473 1.00 97.69 104 LEU A N 1
ATOM 789 C CA . LEU A 1 104 ? -4.652 -2.314 0.898 1.00 97.69 104 LEU A CA 1
ATOM 790 C C . LEU A 1 104 ? -5.195 -1.728 -0.399 1.00 97.69 104 LEU A C 1
ATOM 792 O O . LEU A 1 104 ? -5.364 -2.455 -1.378 1.00 97.69 104 LEU A O 1
ATOM 796 N N . TYR A 1 105 ? -5.472 -0.430 -0.405 1.00 98.44 105 TYR A N 1
ATOM 797 C CA . TYR A 1 105 ? -5.937 0.285 -1.586 1.00 98.44 105 TYR A CA 1
ATOM 798 C C . TYR A 1 105 ? -4.755 0.929 -2.311 1.00 98.44 105 TYR A C 1
ATOM 800 O O . TYR A 1 105 ? -4.115 1.844 -1.794 1.00 98.44 105 TYR A O 1
ATOM 808 N N . LEU A 1 106 ? -4.473 0.467 -3.525 1.00 98.62 106 LEU A N 1
ATOM 809 C CA . LEU A 1 106 ? -3.411 0.977 -4.384 1.00 98.62 106 LEU A CA 1
ATOM 810 C C . LEU A 1 106 ? -4.004 1.961 -5.394 1.00 98.62 106 LEU A C 1
ATOM 812 O O . LEU A 1 106 ? -4.919 1.623 -6.152 1.00 98.62 106 LEU A O 1
ATOM 816 N N . SER A 1 107 ? -3.448 3.170 -5.440 1.00 98.31 107 SER A N 1
ATOM 817 C CA . SER A 1 107 ? -3.805 4.175 -6.441 1.00 98.31 107 SER A CA 1
ATOM 818 C C . SER A 1 107 ? -3.379 3.754 -7.860 1.00 98.31 107 SER A C 1
ATOM 820 O O . SER A 1 107 ? -2.827 2.673 -8.091 1.00 98.31 107 SER A O 1
ATOM 822 N N . GLU A 1 108 ? -3.684 4.591 -8.854 1.00 98.06 108 GLU A N 1
ATOM 823 C CA . GLU A 1 108 ? -3.160 4.382 -10.204 1.00 98.06 108 GLU A CA 1
ATOM 824 C C . GLU A 1 108 ? -1.626 4.463 -10.216 1.00 98.06 108 GLU A C 1
ATOM 826 O O . GLU A 1 108 ? -1.034 5.348 -9.601 1.00 98.06 108 GLU A O 1
ATOM 831 N N . GLY A 1 109 ? -0.974 3.542 -10.925 1.00 97.19 109 GLY A N 1
ATOM 832 C CA . GLY A 1 109 ? 0.481 3.500 -11.002 1.00 97.19 109 GLY A CA 1
ATOM 833 C C . GLY A 1 109 ? 1.059 2.096 -11.135 1.00 97.19 109 GLY A C 1
ATOM 834 O O . GLY A 1 109 ? 0.345 1.091 -11.125 1.00 97.19 109 GLY A O 1
ATOM 835 N N . ASN A 1 110 ? 2.385 2.060 -11.255 1.00 96.31 110 ASN A N 1
ATOM 836 C CA . ASN A 1 110 ? 3.180 0.839 -11.206 1.00 96.31 110 ASN A CA 1
ATOM 837 C C . ASN A 1 110 ? 3.889 0.788 -9.852 1.00 96.31 110 ASN A C 1
ATOM 839 O O . ASN A 1 110 ? 4.540 1.759 -9.463 1.00 96.31 110 ASN A O 1
ATOM 843 N N . PHE A 1 111 ? 3.747 -0.329 -9.150 1.00 96.81 111 PHE A N 1
ATOM 844 C CA . PHE A 1 111 ? 4.329 -0.553 -7.837 1.00 96.81 111 PHE A CA 1
ATOM 845 C C . PHE A 1 111 ? 5.344 -1.680 -7.915 1.00 96.81 111 PHE A C 1
ATOM 847 O O . PHE A 1 111 ? 4.977 -2.834 -8.146 1.00 96.81 111 PHE A O 1
ATOM 854 N N . ASP A 1 112 ? 6.605 -1.345 -7.675 1.00 92.88 112 ASP A N 1
ATOM 855 C CA . ASP A 1 112 ? 7.670 -2.332 -7.581 1.00 92.88 112 ASP A CA 1
ATOM 856 C C . ASP A 1 112 ? 7.496 -3.155 -6.298 1.00 92.88 112 ASP A C 1
ATOM 858 O O . ASP A 1 112 ? 7.431 -2.612 -5.191 1.00 92.88 112 ASP A O 1
ATOM 862 N N . ALA A 1 113 ? 7.408 -4.477 -6.432 1.00 90.50 113 ALA A N 1
ATOM 863 C CA . ALA A 1 113 ? 7.164 -5.382 -5.316 1.00 90.50 113 ALA A CA 1
ATOM 864 C C . ALA A 1 113 ? 7.980 -6.668 -5.452 1.00 90.50 113 ALA A C 1
ATOM 866 O O . ALA A 1 113 ? 7.837 -7.415 -6.415 1.00 90.50 113 ALA A O 1
ATOM 867 N N . GLN A 1 114 ? 8.812 -6.963 -4.453 1.00 91.19 114 GLN A N 1
ATOM 868 C CA . GLN A 1 114 ? 9.703 -8.119 -4.495 1.00 91.19 114 GLN A CA 1
ATOM 869 C C . GLN A 1 114 ? 9.912 -8.764 -3.131 1.00 91.19 114 GLN A C 1
ATOM 871 O O . GLN A 1 114 ? 10.182 -8.066 -2.156 1.00 91.19 114 GLN A O 1
ATOM 876 N N . ASN A 1 115 ? 9.843 -10.102 -3.092 1.00 89.19 115 ASN A N 1
ATOM 877 C CA . ASN A 1 115 ? 10.081 -10.926 -1.899 1.00 89.19 115 ASN A CA 1
ATOM 878 C C . ASN A 1 115 ? 9.317 -10.433 -0.659 1.00 89.19 115 ASN A C 1
ATOM 880 O O . ASN A 1 115 ? 9.892 -10.279 0.420 1.00 89.19 115 ASN A O 1
ATOM 884 N N . ILE A 1 116 ? 8.031 -10.133 -0.831 1.00 92.81 116 ILE A N 1
ATOM 885 C CA . ILE A 1 116 ? 7.188 -9.638 0.252 1.00 92.81 116 ILE A CA 1
ATOM 886 C C . ILE A 1 116 ? 6.586 -10.827 1.002 1.00 92.81 116 ILE A C 1
ATOM 888 O O . ILE A 1 116 ? 5.896 -11.654 0.409 1.00 92.81 116 ILE A O 1
ATOM 892 N N . SER A 1 117 ? 6.815 -10.893 2.310 1.00 94.38 117 SER A N 1
ATOM 893 C CA . SER A 1 117 ? 6.175 -11.881 3.180 1.00 94.38 117 SER A CA 1
ATOM 894 C C . SER A 1 117 ? 4.808 -11.369 3.629 1.00 94.38 117 SER A C 1
ATOM 896 O O . SER A 1 117 ? 4.702 -10.241 4.108 1.00 94.38 117 SER A O 1
ATOM 898 N N . ILE A 1 118 ? 3.774 -12.201 3.503 1.00 95.00 118 ILE A N 1
ATOM 899 C CA . ILE A 1 118 ? 2.436 -11.934 4.042 1.00 95.00 118 ILE A CA 1
ATOM 900 C C . ILE A 1 118 ? 2.086 -13.076 4.996 1.00 95.00 118 ILE A C 1
ATOM 902 O O . ILE A 1 118 ? 1.877 -14.209 4.574 1.00 95.00 118 ILE A O 1
ATOM 906 N N . ASP A 1 119 ? 2.018 -12.768 6.286 1.00 95.12 119 ASP A N 1
ATOM 907 C CA . ASP A 1 119 ? 1.715 -13.700 7.381 1.00 95.12 119 ASP A CA 1
ATOM 908 C C . ASP A 1 119 ? 0.296 -13.517 7.952 1.00 95.12 119 ASP A C 1
ATOM 910 O O . ASP A 1 119 ? -0.078 -14.133 8.951 1.00 95.12 119 ASP A O 1
ATOM 914 N N . LYS A 1 120 ? -0.504 -12.671 7.301 1.00 94.12 120 LYS A N 1
ATOM 915 C CA . LYS A 1 120 ? -1.841 -12.249 7.719 1.00 94.12 120 LYS A CA 1
ATOM 916 C C . LYS A 1 120 ? -2.808 -12.271 6.532 1.00 94.12 120 LYS A C 1
ATOM 918 O O . LYS A 1 120 ? -2.404 -12.305 5.374 1.00 94.12 120 LYS A O 1
ATOM 923 N N . THR A 1 121 ? -4.107 -12.264 6.801 1.00 95.00 121 THR A N 1
ATOM 924 C CA . THR A 1 121 ? -5.127 -12.154 5.749 1.00 95.00 121 THR A CA 1
ATOM 925 C C . THR A 1 121 ? -5.203 -10.708 5.281 1.00 95.00 121 THR A C 1
ATOM 927 O O . THR A 1 121 ? -5.418 -9.829 6.106 1.00 95.00 121 THR A O 1
ATOM 930 N N . LEU A 1 122 ? -5.062 -10.457 3.980 1.00 95.44 122 LEU A N 1
ATOM 931 C CA . LEU A 1 122 ? -5.175 -9.121 3.392 1.00 95.44 122 LEU A CA 1
ATOM 932 C C . LEU A 1 122 ? -6.021 -9.163 2.126 1.00 95.44 122 LEU A C 1
ATOM 934 O O . LEU A 1 122 ? -5.975 -10.133 1.370 1.00 95.44 122 LEU A O 1
ATOM 938 N N . THR A 1 123 ? -6.741 -8.077 1.879 1.00 96.69 123 THR A N 1
ATOM 939 C CA . THR A 1 123 ? -7.332 -7.784 0.570 1.00 96.69 123 THR A CA 1
ATOM 940 C C . THR A 1 123 ? -6.484 -6.710 -0.095 1.00 96.69 123 THR A C 1
ATOM 942 O O . THR A 1 123 ? -6.161 -5.718 0.544 1.00 96.69 123 THR A O 1
ATOM 945 N N . ILE A 1 124 ? -6.107 -6.892 -1.360 1.00 97.12 124 ILE A N 1
ATOM 946 C CA . ILE A 1 124 ? -5.377 -5.879 -2.132 1.00 97.12 124 ILE A CA 1
ATOM 947 C C . ILE A 1 124 ? -6.282 -5.428 -3.272 1.00 97.12 124 ILE A C 1
ATOM 949 O O . ILE A 1 124 ? -6.673 -6.238 -4.113 1.00 97.12 124 ILE A O 1
ATOM 953 N N . GLU A 1 125 ? -6.604 -4.140 -3.301 1.00 97.75 125 GLU A N 1
ATOM 954 C CA . GLU A 1 125 ? -7.485 -3.529 -4.289 1.00 97.75 125 GLU A CA 1
ATOM 955 C C . GLU A 1 125 ? -6.726 -2.469 -5.079 1.00 97.75 125 GLU A C 1
ATOM 957 O O . GLU A 1 125 ? -6.075 -1.599 -4.510 1.00 97.75 125 GLU A O 1
ATOM 962 N N . GLY A 1 126 ? -6.805 -2.541 -6.404 1.00 97.62 126 GLY A N 1
ATOM 963 C CA . GLY A 1 126 ? -6.212 -1.555 -7.301 1.00 97.62 126 GLY A CA 1
ATOM 964 C C . GLY A 1 126 ? -7.271 -0.821 -8.110 1.00 97.62 126 GLY A C 1
ATOM 965 O O . GLY A 1 126 ? -8.379 -1.320 -8.336 1.00 97.62 126 GLY A O 1
ATOM 966 N N . VAL A 1 127 ? -6.908 0.345 -8.632 1.00 97.19 127 VAL A N 1
ATOM 967 C CA . VAL A 1 127 ? -7.739 1.071 -9.589 1.00 97.19 127 VAL A CA 1
ATOM 968 C C . VAL A 1 127 ? -7.832 0.270 -10.890 1.00 97.19 127 VAL A C 1
ATOM 970 O O . VAL A 1 127 ? -6.830 -0.073 -11.526 1.00 97.19 127 VAL A O 1
ATOM 973 N N . LYS A 1 128 ? -9.069 -0.015 -11.311 1.00 96.44 128 LYS A N 1
ATOM 974 C CA . LYS A 1 128 ? -9.380 -0.80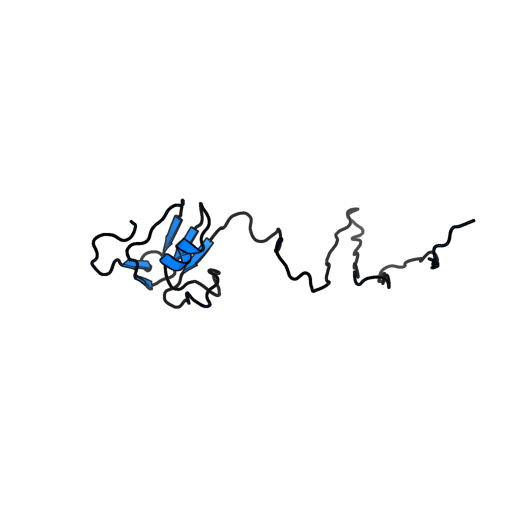0 -12.514 1.00 96.44 128 LYS A CA 1
ATOM 975 C C . LYS A 1 128 ? -8.571 -0.326 -13.727 1.00 96.44 128 LYS A C 1
ATOM 977 O O . LYS A 1 128 ? -8.674 0.832 -14.124 1.00 96.44 128 LYS A O 1
ATOM 982 N N . ASN A 1 129 ? -7.841 -1.254 -14.353 1.00 96.38 129 ASN A N 1
ATOM 983 C CA . ASN A 1 129 ? -6.998 -1.036 -15.540 1.00 96.38 129 ASN A CA 1
ATOM 984 C C . ASN A 1 129 ? -5.877 0.010 -15.370 1.00 96.38 129 ASN A C 1
ATOM 986 O O . ASN A 1 129 ? -5.348 0.486 -16.373 1.00 96.38 129 ASN A O 1
ATOM 990 N N . LYS A 1 130 ? -5.537 0.399 -14.137 1.00 97.81 130 LYS A N 1
ATOM 991 C CA . LYS A 1 130 ? -4.565 1.467 -13.867 1.00 97.81 130 LYS A CA 1
ATOM 992 C C . LYS A 1 130 ? -3.510 1.122 -12.818 1.00 97.81 130 LYS A C 1
ATOM 994 O O . LYS A 1 130 ? -2.527 1.846 -12.711 1.00 97.81 130 LYS A O 1
ATOM 999 N N . THR A 1 131 ? -3.708 0.053 -12.057 1.00 98.06 131 THR A N 1
ATOM 1000 C CA . THR A 1 131 ? -2.760 -0.403 -11.039 1.00 98.06 131 THR A CA 1
ATOM 1001 C C . THR A 1 131 ? -2.041 -1.655 -11.523 1.00 98.06 131 THR A C 1
ATOM 1003 O O . THR A 1 131 ? -2.684 -2.632 -11.913 1.00 98.06 131 THR A O 1
ATOM 1006 N N . VAL A 1 132 ? -0.711 -1.633 -11.472 1.00 96.56 132 VAL A N 1
ATOM 1007 C CA . VAL A 1 132 ? 0.158 -2.779 -11.759 1.00 96.56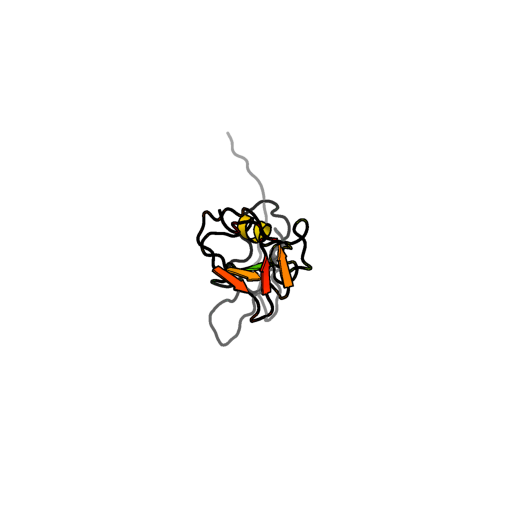 132 VAL A CA 1
ATOM 1008 C C . VAL A 1 132 ? 1.087 -2.986 -10.570 1.00 96.56 132 VAL A C 1
ATOM 1010 O O . VAL A 1 132 ? 1.721 -2.040 -10.111 1.00 96.56 132 VAL A O 1
ATOM 1013 N N . ILE A 1 133 ? 1.177 -4.220 -10.080 1.00 95.56 133 ILE A N 1
ATOM 1014 C CA . ILE A 1 133 ? 2.216 -4.637 -9.135 1.00 95.56 133 ILE A CA 1
ATOM 1015 C C . ILE A 1 133 ? 3.238 -5.424 -9.948 1.00 95.56 133 ILE A C 1
ATOM 1017 O O . ILE A 1 133 ? 2.906 -6.486 -10.478 1.00 95.56 133 ILE A O 1
ATOM 1021 N N . ASP A 1 134 ? 4.445 -4.882 -10.084 1.00 93.25 134 ASP A N 1
ATOM 1022 C CA . ASP A 1 134 ? 5.502 -5.460 -10.908 1.00 93.25 134 ASP A CA 1
ATOM 1023 C C . ASP A 1 134 ? 6.623 -6.027 -10.035 1.00 93.25 134 ASP A C 1
ATOM 1025 O O . ASP A 1 134 ? 7.167 -5.377 -9.143 1.00 93.25 134 ASP A O 1
ATOM 1029 N N . ALA A 1 135 ? 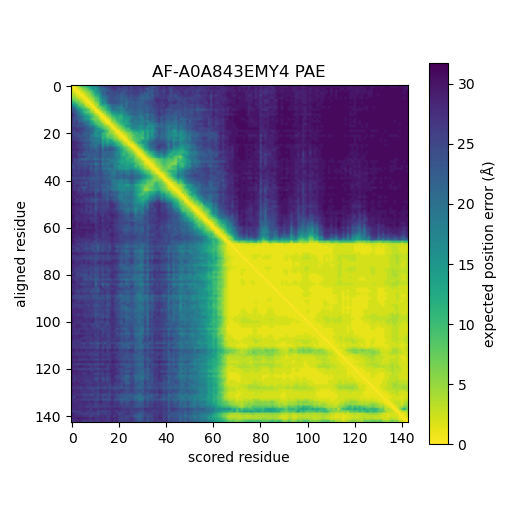6.984 -7.270 -10.332 1.00 91.56 135 ALA A N 1
ATOM 1030 C CA . ALA A 1 135 ? 8.088 -7.976 -9.709 1.00 91.56 135 ALA A CA 1
ATOM 1031 C C . ALA A 1 135 ? 9.448 -7.625 -10.347 1.00 91.56 135 ALA A C 1
ATOM 1033 O O . ALA A 1 135 ? 10.471 -8.187 -9.970 1.00 91.56 135 ALA A O 1
ATOM 1034 N N . ASN A 1 136 ? 9.490 -6.745 -11.350 1.00 89.94 136 ASN A N 1
ATOM 1035 C CA . ASN A 1 136 ? 10.705 -6.373 -12.078 1.00 89.94 136 ASN A CA 1
ATOM 1036 C C . ASN A 1 136 ? 11.474 -7.594 -12.620 1.00 89.94 136 ASN A C 1
ATOM 1038 O O . ASN A 1 136 ? 12.700 -7.673 -12.534 1.00 89.94 136 ASN A O 1
ATOM 1042 N N . HIS A 1 137 ? 10.750 -8.551 -13.208 1.00 86.25 137 HIS A N 1
ATOM 1043 C CA . HIS A 1 137 ? 11.288 -9.798 -13.779 1.00 86.25 137 HIS A CA 1
ATOM 1044 C C . HIS A 1 137 ? 11.853 -10.823 -12.776 1.00 86.25 137 HIS A C 1
ATOM 1046 O O . HIS A 1 137 ? 12.540 -11.761 -13.187 1.00 86.25 137 HIS A O 1
ATOM 1052 N N . ILE A 1 138 ? 11.562 -10.709 -11.479 1.00 82.69 138 ILE A N 1
ATOM 1053 C CA . ILE A 1 138 ? 11.848 -11.793 -10.522 1.00 82.69 138 ILE A CA 1
ATOM 1054 C C . ILE A 1 138 ? 10.753 -12.874 -10.549 1.00 82.69 138 ILE A C 1
ATOM 1056 O O . ILE A 1 138 ? 9.610 -12.631 -10.934 1.00 82.69 138 ILE A O 1
ATOM 1060 N N . SER A 1 139 ? 11.084 -14.077 -10.073 1.00 85.12 139 SER A N 1
ATOM 1061 C CA . SER A 1 139 ? 10.181 -15.238 -10.115 1.00 85.12 139 SER A CA 1
ATOM 1062 C C . SER A 1 139 ? 8.955 -15.149 -9.196 1.00 85.12 139 SER A C 1
ATOM 1064 O O . SER A 1 139 ? 8.020 -15.930 -9.373 1.00 85.12 139 SER A O 1
ATOM 1066 N N . ARG A 1 140 ? 8.967 -14.292 -8.163 1.00 89.12 140 ARG A N 1
ATOM 1067 C CA . ARG A 1 140 ? 7.943 -14.286 -7.106 1.00 89.12 140 ARG A CA 1
ATOM 1068 C C . ARG A 1 140 ? 7.769 -12.903 -6.466 1.00 89.12 140 ARG A C 1
ATOM 1070 O O . ARG A 1 140 ? 8.748 -12.300 -6.041 1.00 89.12 140 ARG A O 1
ATOM 1077 N N . ILE A 1 141 ? 6.517 -12.454 -6.338 1.00 92.25 141 ILE A N 1
ATOM 1078 C CA . ILE A 1 141 ? 6.146 -11.229 -5.604 1.00 92.25 141 ILE A CA 1
ATOM 1079 C C . ILE A 1 141 ? 5.987 -11.530 -4.106 1.00 92.25 141 ILE A C 1
ATOM 1081 O O . ILE A 1 141 ? 6.680 -10.929 -3.288 1.00 92.25 141 ILE A O 1
ATOM 1085 N N . PHE A 1 142 ? 5.115 -12.487 -3.762 1.00 92.19 142 PHE A N 1
ATOM 1086 C CA . PHE A 1 142 ? 4.802 -12.872 -2.379 1.00 92.19 142 PHE A CA 1
ATOM 1087 C C . PHE A 1 142 ? 5.454 -14.201 -2.016 1.00 92.19 142 PHE A C 1
ATOM 1089 O O . PHE A 1 142 ? 5.262 -15.164 -2.758 1.00 92.19 142 PHE A O 1
ATOM 1096 N N . SER A 1 143 ? 6.227 -14.252 -0.928 1.00 86.31 143 SER A N 1
ATOM 1097 C CA . SER A 1 143 ? 7.061 -15.405 -0.546 1.00 86.31 143 SER A CA 1
ATOM 1098 C C . SER A 1 143 ? 6.459 -16.298 0.517 1.00 86.31 143 SER A C 1
ATOM 1100 O O . SER A 1 143 ? 6.038 -15.735 1.550 1.00 86.31 143 SER A O 1
#

Mean predicted aligned error: 17.48 Å

Foldseek 3Di:
DDDDDDDDDDDDDDDDDPDDFDDDPPDQFGFDWDDDVPDPDTDTDDGDDDDPPDDDDPDPDDDDDALEFEEECPADLVFAPRDPVHHHHAPQSSQVPGDAAHEYEYEFDEHAAEAREHPHHYHYHYDPPGYHDDPPPDPDRYD

Sequence (143 aa):
MCIVFSLLSSISAVELSDNDIIQNNDDNIINTIELDEENENMEIISMNSENALEESSENQLKDANTNTIYISASGDDLTGDGSKDNPYKTVKQGIENSNNQSILYLSEGNFDAQNISIDKTLTIEGVKNKTVIDANHISRIFS